Protein AF-A0A7V9NAY2-F1 (afdb_monomer)

Sequence (61 aa):
MQIRVEDQTARSALEAAFAAAGCPTMPIGETLEVVHPDPVELDFFLRAWVLQHPDVRLELA

pLDDT: mean 85.75, std 4.12, range [67.5, 91.06]

Nearest PDB structures (foldseek):
  1gmw-assembly1_D  TM=7.375E-01  e=1.163E-01  Klebsiella aerogenes
  2n2u-assembly1_A  TM=6.228E-01  e=1.086E-01  synthetic construct
  1gmu-assembly3_C  TM=7.304E-01  e=2.661E-01  Klebsiella aerogenes
  8tcg-assembly1_C  TM=7.097E-01  e=4.024E-01  synthetic construct
  1gmv-assembly1_B  TM=7.032E-01  e=4.024E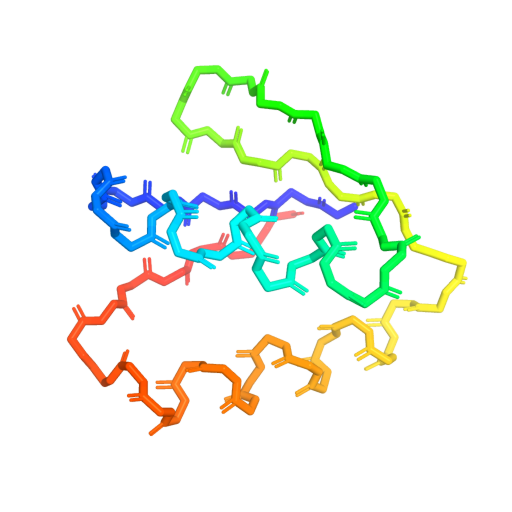-01  Klebsiella aerogenes

Solvent-accessible surface area (backbone atoms only — not comparable to full-atom values): 3570 Å² total; per-residue (Å²): 87,37,39,34,36,85,50,69,68,60,39,55,52,49,53,51,51,31,53,74,70,70,41,62,71,47,80,55,92,65,30,36,38,36,74,63,99,49,67,65,61,52,50,50,50,50,54,58,50,37,72,77,37,78,89,60,64,75,47,82,93

Mean predicted aligned error: 3.79 Å

Radius of gyration: 10.38 Å; Cα contacts (8 Å, |Δi|>4): 69; chains: 1; bounding box: 22×24×22 Å

Secondary structure (DSSP, 8-state):
-EEEES-HHHHHHHHHHHHHTT--EEEETTEEEE--S-HHHHHHHHHHHHHH-TT--EEE-

Foldseek 3Di:
DKKFWPDPVLVVVVCVVCVVVVWDWDDDPRIIDTDDPDVVVVVVVVVVSCVVVVVIDMDDD

Structure (mmCIF, N/CA/C/O backbone):
data_AF-A0A7V9NAY2-F1
#
_entry.id   AF-A0A7V9NAY2-F1
#
loop_
_atom_site.group_PDB
_atom_site.id
_atom_site.type_symbol
_atom_site.label_atom_id
_atom_site.label_alt_id
_atom_site.label_comp_id
_atom_site.label_asym_id
_atom_site.label_entity_id
_atom_site.label_seq_id
_atom_site.pdbx_PDB_ins_code
_atom_site.Cartn_x
_atom_site.Cartn_y
_atom_site.Cartn_z
_atom_site.occupancy
_atom_site.B_iso_or_equiv
_atom_site.auth_seq_id
_atom_site.auth_comp_id
_atom_site.auth_asym_id
_atom_site.auth_atom_id
_atom_site.pdbx_PDB_model_num
ATOM 1 N N . MET A 1 1 ? 0.922 1.500 -10.379 1.00 83.25 1 MET A N 1
ATOM 2 C CA . MET A 1 1 ? -0.318 0.951 -9.792 1.00 83.25 1 MET A CA 1
ATOM 3 C C . MET A 1 1 ? -0.800 1.91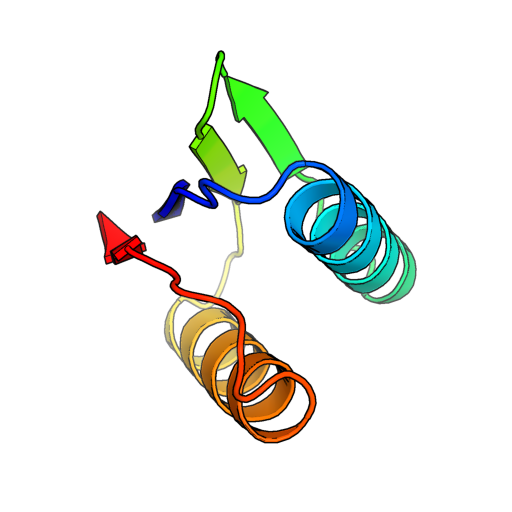9 -8.732 1.00 83.25 1 MET A C 1
ATOM 5 O O . MET A 1 1 ? 0.046 2.464 -8.026 1.00 83.25 1 MET A O 1
ATOM 9 N N . GLN A 1 2 ? -2.104 2.172 -8.643 1.00 83.25 2 GLN A N 1
ATOM 10 C CA . GLN A 1 2 ? -2.664 3.073 -7.638 1.00 83.25 2 GLN A CA 1
ATOM 11 C C . GLN A 1 2 ? -3.310 2.259 -6.516 1.00 83.25 2 GLN A C 1
ATOM 13 O O . GLN A 1 2 ? -4.037 1.301 -6.762 1.00 83.25 2 GLN A O 1
ATOM 18 N N . ILE A 1 3 ? -2.996 2.618 -5.274 1.00 84.38 3 ILE A N 1
ATOM 19 C CA . ILE A 1 3 ? -3.486 1.940 -4.075 1.00 84.38 3 ILE A CA 1
ATOM 20 C C . ILE A 1 3 ? -4.175 2.982 -3.214 1.00 84.38 3 ILE A C 1
ATOM 22 O O . ILE A 1 3 ? -3.533 3.910 -2.724 1.00 84.38 3 ILE A O 1
ATOM 26 N N . ARG A 1 4 ? -5.476 2.842 -2.999 1.00 84.38 4 ARG A N 1
ATOM 27 C CA . ARG A 1 4 ? -6.210 3.719 -2.088 1.00 84.38 4 ARG A CA 1
ATOM 28 C C . ARG A 1 4 ? -6.334 3.067 -0.718 1.00 84.38 4 ARG A C 1
ATOM 30 O O . ARG A 1 4 ? -6.682 1.890 -0.623 1.00 84.38 4 ARG A O 1
ATOM 37 N N . VAL A 1 5 ? -6.057 3.848 0.328 1.00 82.75 5 VAL A N 1
ATOM 38 C CA . VAL A 1 5 ? -6.146 3.421 1.732 1.00 82.75 5 VAL A CA 1
ATOM 39 C C . VAL A 1 5 ? -6.901 4.490 2.512 1.00 82.75 5 VAL A C 1
ATOM 41 O O . VAL A 1 5 ? -6.407 5.605 2.662 1.00 82.75 5 VAL A O 1
ATOM 44 N N . GLU A 1 6 ? -8.105 4.162 2.982 1.00 80.38 6 GLU A N 1
ATOM 45 C CA . GLU A 1 6 ? -8.972 5.122 3.689 1.00 80.38 6 GLU A CA 1
ATOM 46 C C . GLU A 1 6 ? -8.462 5.442 5.103 1.00 80.38 6 GLU A C 1
ATOM 48 O O . GLU A 1 6 ? -8.596 6.566 5.584 1.00 80.38 6 GLU A O 1
ATOM 53 N N . ASP A 1 7 ? -7.847 4.462 5.771 1.00 83.19 7 ASP A N 1
ATOM 54 C CA . ASP A 1 7 ? -7.286 4.639 7.109 1.00 83.19 7 ASP A CA 1
ATOM 55 C C . ASP A 1 7 ? -5.892 5.286 7.038 1.00 83.19 7 ASP A C 1
ATOM 57 O O . ASP A 1 7 ? -4.946 4.738 6.464 1.00 83.19 7 ASP A O 1
ATOM 61 N N . GLN A 1 8 ? -5.746 6.459 7.660 1.00 84.00 8 GLN A N 1
ATOM 62 C CA . GLN A 1 8 ? -4.500 7.231 7.647 1.00 84.00 8 GLN A CA 1
ATOM 63 C C . GLN A 1 8 ? -3.339 6.528 8.377 1.00 84.00 8 GLN A C 1
ATOM 65 O O . GLN A 1 8 ? -2.176 6.671 7.982 1.00 84.00 8 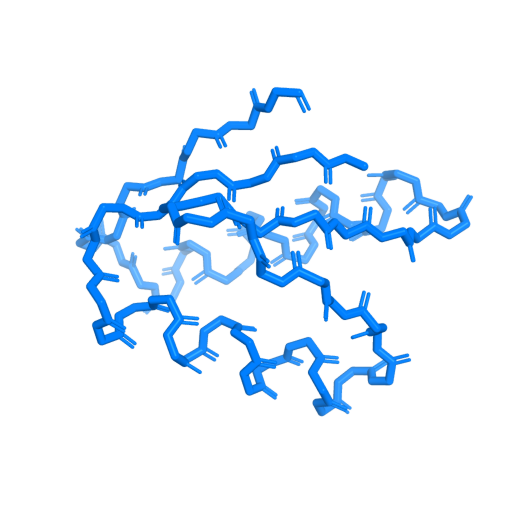GLN A O 1
ATOM 70 N N . THR A 1 9 ? -3.633 5.762 9.429 1.00 87.12 9 THR A N 1
ATOM 71 C CA . THR A 1 9 ? -2.638 4.987 10.186 1.00 87.12 9 THR A CA 1
ATOM 72 C C . THR A 1 9 ? -2.135 3.826 9.339 1.00 87.12 9 THR A C 1
ATOM 74 O O . THR A 1 9 ? -0.926 3.638 9.197 1.00 87.12 9 THR A O 1
ATOM 77 N N . ALA A 1 10 ? -3.057 3.100 8.706 1.00 85.88 10 ALA A N 1
ATOM 78 C CA . ALA A 1 10 ? -2.747 2.021 7.779 1.00 85.88 10 ALA A CA 1
ATOM 79 C C . ALA A 1 10 ? -1.944 2.519 6.574 1.00 85.88 10 ALA A C 1
ATOM 81 O O . ALA A 1 10 ? -0.975 1.878 6.174 1.00 85.88 10 ALA A O 1
ATOM 82 N N . ARG A 1 11 ? -2.294 3.694 6.039 1.00 86.94 11 ARG A N 1
ATOM 83 C CA . ARG A 1 11 ? -1.551 4.331 4.948 1.00 86.94 11 ARG A CA 1
ATOM 84 C C . ARG A 1 11 ? -0.106 4.608 5.344 1.00 86.94 11 ARG A C 1
ATOM 86 O O . ARG A 1 11 ? 0.805 4.228 4.622 1.00 86.94 11 ARG A O 1
ATOM 93 N N . SER A 1 12 ? 0.101 5.199 6.519 1.00 88.88 12 SER A N 1
ATOM 94 C CA . SER A 1 12 ? 1.443 5.500 7.036 1.00 88.88 12 SER A CA 1
ATOM 95 C C . SER A 1 12 ? 2.267 4.223 7.256 1.00 88.88 12 SER A C 1
ATOM 97 O O . SER A 1 12 ? 3.457 4.182 6.948 1.00 88.88 12 SER A O 1
ATOM 99 N N . ALA A 1 13 ? 1.633 3.156 7.752 1.00 90.06 13 ALA A N 1
ATOM 100 C CA . ALA A 1 13 ? 2.269 1.851 7.915 1.00 90.06 13 ALA A CA 1
ATOM 101 C C . ALA A 1 13 ? 2.629 1.201 6.566 1.00 90.06 13 ALA A C 1
ATOM 103 O O . ALA A 1 13 ? 3.703 0.613 6.433 1.00 90.06 13 ALA A O 1
ATOM 104 N N . LEU A 1 14 ? 1.763 1.335 5.559 1.00 89.25 14 LEU A N 1
ATOM 105 C CA . LEU A 1 14 ? 2.004 0.828 4.211 1.00 89.25 14 LEU A CA 1
ATOM 106 C C . LEU A 1 14 ? 3.133 1.600 3.508 1.00 89.25 14 LEU A C 1
ATOM 108 O O . LEU A 1 14 ? 4.021 0.978 2.929 1.00 89.25 14 LEU A O 1
ATOM 112 N N . GLU A 1 15 ? 3.158 2.932 3.617 1.00 90.12 15 GLU A N 1
ATOM 113 C CA . GLU A 1 15 ? 4.263 3.781 3.139 1.00 90.12 15 GLU A CA 1
ATOM 114 C C . GLU A 1 15 ? 5.602 3.358 3.768 1.00 90.12 15 GLU A C 1
ATOM 116 O O . GLU A 1 15 ? 6.599 3.190 3.064 1.00 90.12 15 GLU A O 1
ATOM 121 N N . ALA A 1 16 ? 5.627 3.113 5.083 1.00 90.50 16 ALA A N 1
ATOM 122 C CA . ALA A 1 16 ? 6.825 2.642 5.776 1.00 90.50 16 ALA A CA 1
ATOM 123 C C . ALA A 1 16 ? 7.273 1.250 5.296 1.00 90.50 16 ALA A C 1
ATOM 125 O O . ALA A 1 16 ? 8.471 1.010 5.133 1.00 90.50 16 ALA A O 1
ATOM 126 N N . ALA A 1 17 ? 6.327 0.342 5.039 1.00 90.75 17 ALA A N 1
ATOM 127 C CA . ALA A 1 17 ? 6.624 -0.989 4.519 1.00 90.75 17 ALA A CA 1
ATOM 128 C C . ALA A 1 17 ? 7.217 -0.926 3.101 1.00 90.75 17 ALA A C 1
ATOM 130 O O . ALA A 1 17 ? 8.200 -1.611 2.816 1.00 90.75 17 ALA A O 1
ATOM 131 N N . PHE A 1 18 ? 6.687 -0.056 2.237 1.00 90.75 18 PHE A N 1
ATOM 132 C CA . PHE A 1 18 ? 7.258 0.189 0.913 1.00 90.75 18 PHE A CA 1
ATOM 133 C C . PHE A 1 18 ? 8.650 0.818 0.980 1.00 90.75 18 PHE A C 1
ATOM 135 O O . PHE A 1 18 ? 9.560 0.350 0.297 1.00 90.75 18 PHE A O 1
ATOM 142 N N . ALA A 1 19 ? 8.852 1.813 1.846 1.00 89.50 19 ALA A N 1
ATOM 143 C CA . ALA A 1 19 ? 10.162 2.423 2.054 1.00 89.50 19 ALA A CA 1
ATOM 144 C C . ALA A 1 19 ? 11.203 1.395 2.533 1.00 89.50 19 ALA A C 1
ATOM 146 O O . ALA A 1 19 ? 12.333 1.390 2.044 1.00 89.50 19 ALA A O 1
ATOM 147 N N . ALA A 1 20 ? 10.819 0.483 3.434 1.00 89.12 20 ALA A N 1
ATOM 148 C CA . ALA A 1 20 ? 11.676 -0.611 3.895 1.00 89.12 20 ALA A CA 1
ATOM 149 C C . ALA A 1 20 ? 12.001 -1.624 2.783 1.00 89.12 20 ALA A C 1
ATOM 151 O O . ALA A 1 20 ? 13.105 -2.165 2.750 1.00 89.12 20 ALA A O 1
ATOM 152 N N . ALA A 1 21 ? 11.068 -1.846 1.854 1.00 85.50 21 A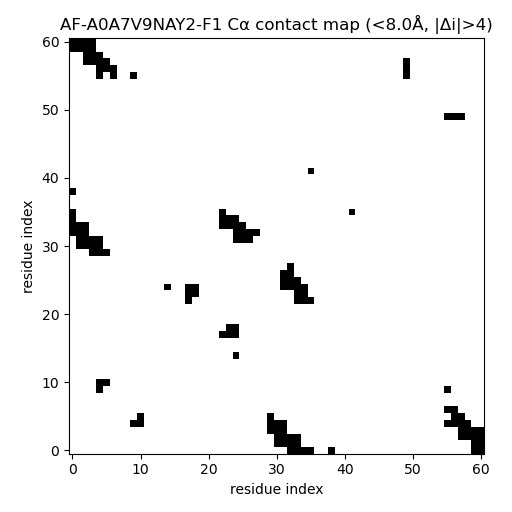LA A N 1
ATOM 153 C CA . ALA A 1 21 ? 11.271 -2.667 0.662 1.00 85.50 21 ALA A CA 1
ATOM 154 C C . ALA A 1 21 ? 12.052 -1.943 -0.456 1.00 85.50 21 ALA A C 1
ATOM 156 O O . ALA A 1 21 ? 12.316 -2.536 -1.498 1.00 85.50 21 ALA A O 1
ATOM 157 N N . GLY A 1 22 ? 12.420 -0.667 -0.274 1.00 85.94 22 GLY A N 1
ATOM 158 C CA . GLY A 1 22 ? 13.077 0.137 -1.310 1.00 85.94 22 GLY A CA 1
ATOM 159 C C . GLY A 1 22 ? 12.155 0.509 -2.476 1.00 85.94 22 GLY A C 1
ATOM 160 O O . GLY A 1 22 ? 12.635 0.867 -3.551 1.00 85.94 22 GLY A O 1
ATOM 161 N N . CYS A 1 23 ? 10.839 0.426 -2.277 1.00 85.88 23 CYS A N 1
ATOM 162 C CA . CYS A 1 23 ? 9.841 0.763 -3.278 1.00 85.88 23 CYS A CA 1
ATOM 163 C C . CYS A 1 23 ? 9.392 2.223 -3.093 1.00 85.88 23 CYS A C 1
ATOM 165 O O . CYS A 1 23 ? 8.838 2.567 -2.045 1.00 85.88 23 CYS A O 1
ATOM 167 N N . PRO A 1 24 ? 9.635 3.110 -4.072 1.00 84.31 24 PRO A N 1
ATOM 168 C CA . PRO A 1 24 ? 9.210 4.496 -3.972 1.00 84.31 24 PRO A CA 1
ATOM 169 C C . PRO A 1 24 ? 7.687 4.608 -4.105 1.00 84.31 24 PRO A C 1
ATOM 171 O O . PRO A 1 24 ? 7.081 4.063 -5.030 1.00 84.31 24 PRO A O 1
ATOM 174 N N . THR A 1 25 ? 7.078 5.376 -3.205 1.00 87.94 25 THR A N 1
ATOM 175 C CA . THR A 1 25 ? 5.645 5.689 -3.223 1.00 87.94 25 THR A CA 1
ATOM 176 C C . THR A 1 25 ? 5.435 7.190 -3.330 1.00 87.94 25 THR A C 1
ATOM 178 O O . THR A 1 25 ? 6.120 7.959 -2.653 1.00 87.94 25 THR A O 1
ATOM 181 N N . MET A 1 26 ? 4.460 7.617 -4.128 1.00 86.19 26 MET A N 1
ATOM 182 C CA . MET A 1 26 ? 4.059 9.016 -4.233 1.00 86.19 26 MET A CA 1
ATOM 183 C C . MET A 1 26 ? 2.629 9.190 -3.700 1.00 86.19 26 MET A C 1
ATOM 185 O O . MET A 1 26 ? 1.692 8.643 -4.283 1.00 86.19 26 MET A O 1
ATOM 189 N N . PRO A 1 27 ? 2.423 9.935 -2.601 1.00 83.00 27 PRO A N 1
ATOM 190 C CA . PRO A 1 27 ? 1.083 10.209 -2.100 1.00 83.00 27 PRO A CA 1
ATOM 191 C C . PRO A 1 27 ? 0.361 11.237 -2.983 1.00 83.00 27 PRO A C 1
ATOM 193 O O . PRO A 1 27 ? 0.881 12.317 -3.263 1.00 83.00 27 PRO A O 1
ATOM 196 N N . ILE A 1 28 ? -0.869 10.915 -3.386 1.00 83.69 28 ILE A N 1
ATOM 197 C CA . ILE A 1 28 ? -1.789 11.759 -4.156 1.00 83.69 28 ILE A CA 1
ATOM 198 C C . ILE A 1 28 ? -3.134 11.79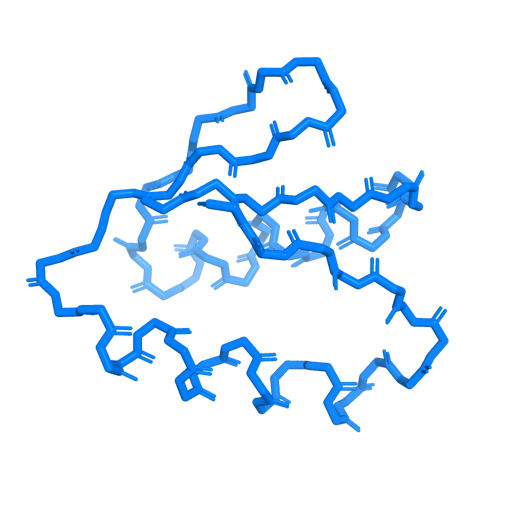4 -3.417 1.00 83.69 28 ILE A C 1
ATOM 200 O O . ILE A 1 28 ? -4.011 10.952 -3.619 1.00 83.69 28 ILE A O 1
ATOM 204 N N . GLY A 1 29 ? -3.303 12.773 -2.524 1.00 82.00 29 GLY A N 1
ATOM 205 C CA . GLY A 1 29 ? -4.508 12.890 -1.696 1.00 82.00 29 GLY A CA 1
ATOM 206 C C . GLY A 1 29 ? -4.686 11.688 -0.760 1.00 82.00 29 GLY A C 1
ATOM 207 O O . GLY A 1 29 ? -3.907 11.507 0.176 1.00 82.00 29 GLY A O 1
ATOM 208 N N . GLU A 1 30 ? -5.718 10.877 -1.008 1.00 76.44 30 GLU A N 1
ATOM 209 C CA . GLU A 1 30 ? -6.013 9.624 -0.283 1.00 76.44 30 GLU A CA 1
ATOM 210 C C . GLU A 1 30 ? -5.406 8.374 -0.945 1.00 76.44 30 GLU A C 1
ATOM 212 O O . GLU A 1 30 ? -5.542 7.263 -0.436 1.00 76.44 30 GLU A O 1
ATOM 217 N N . THR A 1 31 ? -4.746 8.541 -2.091 1.00 82.38 31 THR A N 1
ATOM 218 C CA . THR A 1 31 ? -4.196 7.440 -2.889 1.00 82.38 31 THR A CA 1
ATOM 219 C C . THR A 1 31 ? -2.675 7.429 -2.797 1.00 82.38 31 THR A C 1
ATOM 221 O O . THR A 1 31 ? -2.037 8.478 -2.747 1.00 82.38 31 THR A O 1
ATOM 224 N N . LEU A 1 32 ? -2.085 6.242 -2.790 1.00 84.75 32 LEU A N 1
ATOM 225 C CA . LEU A 1 32 ? -0.660 6.002 -2.963 1.00 84.75 32 LEU A CA 1
ATOM 226 C C . LEU A 1 32 ? -0.416 5.512 -4.384 1.00 84.75 32 LEU A C 1
ATOM 228 O O . LEU A 1 32 ? -0.899 4.453 -4.785 1.00 84.75 32 LEU A O 1
ATOM 232 N N . GLU A 1 33 ? 0.348 6.276 -5.151 1.00 85.94 33 GLU A N 1
ATOM 233 C CA . GLU A 1 33 ? 0.869 5.807 -6.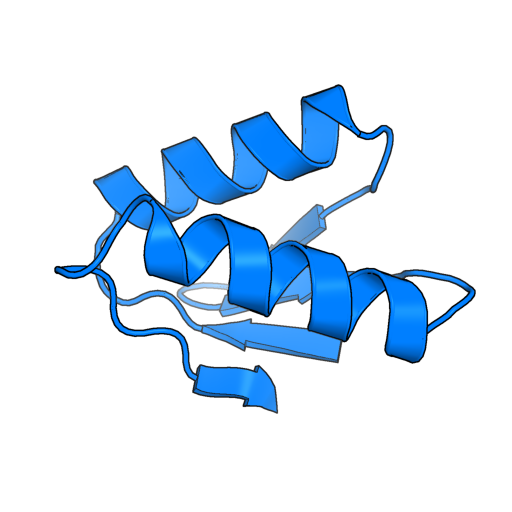424 1.00 85.94 33 GLU A CA 1
ATOM 234 C C . GLU A 1 33 ? 2.180 5.058 -6.190 1.00 85.94 33 GLU A C 1
ATOM 236 O O . GLU A 1 33 ? 3.121 5.581 -5.588 1.00 85.94 33 GLU A O 1
ATOM 241 N N . VAL A 1 34 ? 2.232 3.815 -6.665 1.00 85.38 34 VAL A N 1
ATOM 242 C CA . VAL A 1 34 ? 3.393 2.937 -6.526 1.00 85.38 34 VAL A CA 1
ATOM 243 C C . VAL A 1 34 ? 3.890 2.538 -7.905 1.00 85.38 34 VAL A C 1
ATOM 245 O O . VAL A 1 34 ? 3.144 1.991 -8.729 1.00 85.38 34 VAL A O 1
ATOM 248 N N . VAL A 1 35 ? 5.167 2.814 -8.157 1.00 82.06 35 VAL A N 1
ATOM 249 C CA . VAL A 1 35 ? 5.853 2.436 -9.393 1.00 82.06 35 VAL A CA 1
ATOM 250 C C . VAL A 1 35 ? 6.792 1.283 -9.070 1.00 82.06 35 VAL A C 1
ATOM 252 O O . VAL A 1 35 ? 7.840 1.473 -8.460 1.00 82.06 35 VAL A O 1
ATOM 255 N N . HIS A 1 36 ? 6.397 0.081 -9.483 1.00 82.81 36 HIS A N 1
ATOM 256 C CA . HIS A 1 36 ? 7.186 -1.135 -9.328 1.00 82.81 36 HIS A CA 1
ATOM 257 C C . HIS A 1 36 ? 7.394 -1.781 -10.707 1.00 82.81 36 HIS A C 1
ATOM 259 O O . HIS A 1 36 ? 6.436 -1.830 -11.484 1.00 82.81 36 HIS A O 1
ATOM 265 N N . PRO A 1 37 ? 8.613 -2.244 -11.047 1.00 84.81 37 PRO A N 1
ATOM 266 C CA . PRO A 1 37 ? 8.896 -2.840 -12.356 1.00 84.81 37 PRO A CA 1
ATOM 267 C C . PRO A 1 37 ? 8.130 -4.148 -12.589 1.00 84.81 37 PRO A C 1
ATOM 269 O O . PRO A 1 37 ? 7.825 -4.474 -13.734 1.00 84.81 37 PRO A O 1
ATOM 272 N N . ASP A 1 38 ? 7.803 -4.867 -11.513 1.00 88.81 38 ASP A N 1
ATOM 273 C CA . ASP A 1 38 ? 7.031 -6.107 -11.553 1.00 88.81 38 ASP A CA 1
ATOM 274 C C . ASP A 1 38 ? 5.670 -5.938 -10.842 1.00 88.81 38 ASP A C 1
ATOM 276 O O . ASP A 1 38 ? 5.627 -5.811 -9.613 1.00 88.81 38 ASP A O 1
ATOM 280 N N . PRO A 1 39 ? 4.541 -5.925 -11.574 1.00 84.12 39 PRO A N 1
ATOM 281 C C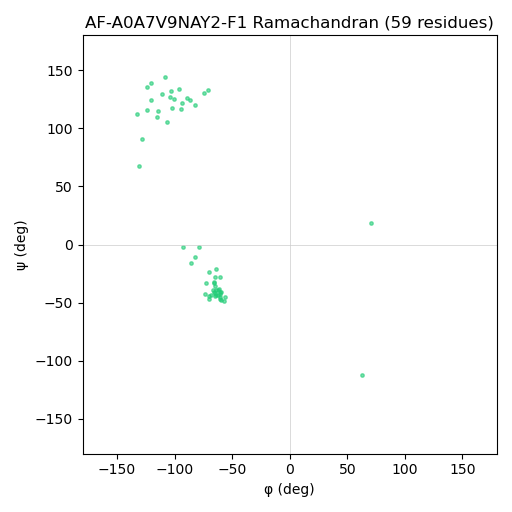A . PRO A 1 39 ? 3.217 -5.809 -10.969 1.00 84.12 39 PRO A CA 1
ATOM 282 C C . PRO A 1 39 ? 2.792 -7.063 -10.187 1.00 84.12 39 PRO A C 1
ATOM 284 O O . PRO A 1 39 ? 1.962 -6.951 -9.287 1.00 84.12 39 PRO A O 1
ATOM 287 N N . VAL A 1 40 ? 3.344 -8.242 -10.493 1.00 88.69 40 VAL A N 1
ATOM 288 C CA . VAL A 1 40 ? 3.026 -9.499 -9.796 1.00 88.69 40 VAL A CA 1
ATOM 289 C C . VAL A 1 40 ? 3.672 -9.517 -8.416 1.00 88.69 40 VAL A C 1
ATOM 291 O O . VAL A 1 40 ? 3.025 -9.885 -7.438 1.00 88.69 40 VAL A O 1
ATOM 294 N N . GLU A 1 41 ? 4.928 -9.079 -8.322 1.00 89.12 41 GLU A N 1
ATOM 295 C CA . GLU A 1 41 ? 5.622 -8.935 -7.038 1.00 89.12 41 GLU A CA 1
ATOM 296 C C . GLU A 1 41 ? 4.895 -7.942 -6.123 1.00 89.12 41 GLU A C 1
ATOM 298 O O . GLU A 1 41 ? 4.673 -8.219 -4.942 1.00 89.12 41 GLU A O 1
ATOM 303 N N . LEU A 1 42 ? 4.448 -6.820 -6.691 1.00 88.25 42 LEU A N 1
ATOM 304 C CA . LEU A 1 42 ? 3.693 -5.806 -5.965 1.00 88.25 42 LEU A CA 1
ATOM 305 C C . LEU A 1 42 ? 2.333 -6.333 -5.470 1.00 88.25 42 LEU A C 1
ATOM 307 O O . LEU A 1 42 ? 1.973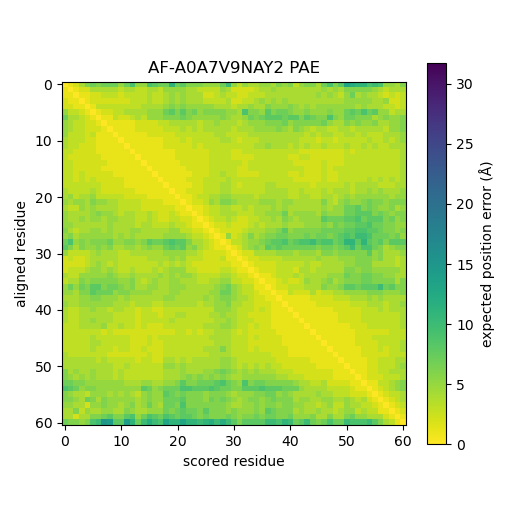 -6.100 -4.315 1.00 88.25 42 LEU A O 1
ATOM 311 N N . ASP A 1 43 ? 1.594 -7.074 -6.302 1.00 88.38 43 ASP A N 1
ATOM 312 C CA . ASP A 1 43 ? 0.333 -7.716 -5.900 1.00 88.38 43 ASP A CA 1
ATOM 313 C C . ASP A 1 43 ? 0.557 -8.746 -4.779 1.00 88.38 43 ASP A C 1
ATOM 315 O O . ASP A 1 43 ? -0.173 -8.757 -3.784 1.00 88.38 43 ASP A O 1
ATOM 319 N N . PHE A 1 44 ? 1.607 -9.566 -4.885 1.00 90.44 44 PHE A N 1
ATOM 320 C CA . PHE A 1 44 ? 1.963 -10.538 -3.851 1.00 90.44 44 PHE A CA 1
ATOM 321 C C . PHE A 1 44 ? 2.283 -9.858 -2.515 1.00 90.44 44 PHE A C 1
ATOM 323 O O . PHE A 1 44 ? 1.755 -10.261 -1.474 1.00 90.44 44 PHE A O 1
ATOM 330 N N . PHE A 1 45 ? 3.101 -8.803 -2.543 1.00 91.06 45 PHE A N 1
ATOM 331 C CA . PHE A 1 45 ? 3.431 -8.008 -1.363 1.00 91.06 45 PHE A CA 1
ATOM 332 C C . PHE A 1 45 ? 2.174 -7.439 -0.697 1.00 91.06 45 PHE A C 1
ATOM 334 O O . PHE A 1 45 ? 1.987 -7.603 0.509 1.00 91.06 45 PHE A O 1
ATOM 341 N N . LEU A 1 46 ? 1.277 -6.825 -1.472 1.00 89.62 46 LEU A N 1
ATOM 342 C CA . LEU A 1 46 ? 0.058 -6.221 -0.936 1.00 89.62 46 LEU A CA 1
ATOM 343 C C . LEU A 1 46 ? -0.885 -7.246 -0.324 1.00 89.62 46 LEU A C 1
ATOM 345 O O . LEU A 1 46 ? -1.404 -7.019 0.767 1.00 89.62 46 LEU A O 1
ATOM 349 N N . ARG A 1 47 ? -1.065 -8.403 -0.965 1.00 88.81 47 ARG A N 1
ATOM 350 C CA . ARG A 1 47 ? -1.848 -9.503 -0.386 1.00 88.81 47 ARG A CA 1
ATOM 351 C C . ARG A 1 47 ? -1.250 -9.981 0.933 1.00 88.81 47 ARG A C 1
ATOM 353 O O . ARG A 1 47 ? -1.986 -10.166 1.900 1.00 88.81 47 ARG A O 1
ATOM 360 N N . ALA A 1 48 ? 0.070 -10.155 0.993 1.00 90.88 48 ALA A N 1
ATOM 361 C CA . ALA A 1 48 ? 0.763 -10.563 2.214 1.00 90.88 48 ALA A CA 1
ATOM 362 C C . ALA A 1 48 ? 0.653 -9.509 3.328 1.00 90.88 48 ALA A C 1
ATOM 364 O O . ALA A 1 48 ? 0.532 -9.862 4.503 1.00 90.88 48 ALA A O 1
ATOM 365 N N . TRP A 1 49 ? 0.672 -8.227 2.968 1.00 90.06 49 TRP A N 1
ATOM 366 C CA . TRP A 1 49 ? 0.513 -7.123 3.907 1.00 90.06 49 TRP A CA 1
ATOM 367 C C . TRP A 1 49 ? -0.921 -7.036 4.452 1.00 90.06 49 TRP A C 1
ATOM 369 O O . TRP A 1 49 ? -1.095 -6.938 5.665 1.00 90.06 49 TRP A O 1
ATOM 379 N N . VAL A 1 50 ? -1.946 -7.177 3.599 1.00 89.69 50 VAL A N 1
ATOM 380 C CA . VAL A 1 50 ? -3.370 -7.203 4.005 1.00 89.69 50 VAL A CA 1
ATOM 381 C C . VAL A 1 50 ? -3.669 -8.372 4.937 1.00 89.69 50 VAL A C 1
ATOM 383 O O . VAL A 1 50 ? -4.394 -8.209 5.912 1.00 89.69 50 VAL A O 1
ATOM 386 N N . LEU A 1 51 ? -3.074 -9.544 4.703 1.00 89.44 51 LEU A N 1
ATOM 387 C CA . LEU A 1 51 ? -3.227 -10.692 5.605 1.00 89.44 51 LEU A CA 1
ATOM 388 C C . LEU A 1 51 ? -2.713 -10.413 7.027 1.00 89.44 51 LEU A C 1
ATOM 390 O O . LEU A 1 51 ? -3.215 -11.001 7.981 1.00 89.44 51 LEU A O 1
ATOM 394 N N . GLN A 1 52 ? -1.731 -9.520 7.175 1.00 89.00 52 GLN A N 1
ATOM 395 C CA . GLN A 1 52 ? -1.214 -9.082 8.476 1.00 89.00 52 GLN A CA 1
ATOM 396 C C . GLN A 1 52 ? -2.029 -7.928 9.081 1.00 89.00 52 GLN A C 1
ATOM 398 O O . GLN A 1 52 ? -1.923 -7.673 10.278 1.00 89.00 52 GLN A O 1
ATOM 403 N N . HIS A 1 53 ? -2.852 -7.256 8.271 1.00 87.38 53 HIS A N 1
ATOM 404 C CA . HIS A 1 53 ? -3.651 -6.090 8.645 1.00 87.38 53 HIS A CA 1
ATOM 405 C C . HIS A 1 53 ? -5.111 -6.290 8.197 1.00 87.38 53 HIS A C 1
ATOM 407 O O . HIS A 1 53 ? -5.580 -5.594 7.294 1.00 87.38 53 HIS A O 1
ATOM 413 N N . PRO A 1 54 ? -5.844 -7.247 8.800 1.00 84.75 54 PRO A N 1
ATOM 414 C CA . PRO A 1 54 ? -7.162 -7.674 8.318 1.00 84.75 54 PRO A CA 1
ATOM 415 C C . PRO A 1 54 ? -8.234 -6.576 8.372 1.00 84.75 54 PRO A C 1
ATOM 417 O O . PRO A 1 54 ? -9.232 -6.658 7.658 1.00 84.75 54 PRO A O 1
ATOM 420 N N . ASP A 1 55 ? -8.027 -5.549 9.195 1.00 84.69 55 ASP A N 1
ATOM 421 C CA . ASP A 1 55 ? -8.944 -4.416 9.339 1.00 84.69 55 ASP A CA 1
ATOM 422 C C . ASP A 1 55 ? -8.759 -3.353 8.242 1.00 84.69 55 ASP A C 1
ATOM 424 O O . ASP A 1 55 ? -9.584 -2.448 8.099 1.00 84.69 55 ASP A O 1
ATOM 428 N N . VAL A 1 56 ? -7.690 -3.450 7.444 1.00 82.88 56 VAL A N 1
ATOM 429 C CA . VAL A 1 56 ? -7.365 -2.464 6.413 1.00 82.88 56 VAL A CA 1
ATOM 430 C C . VAL A 1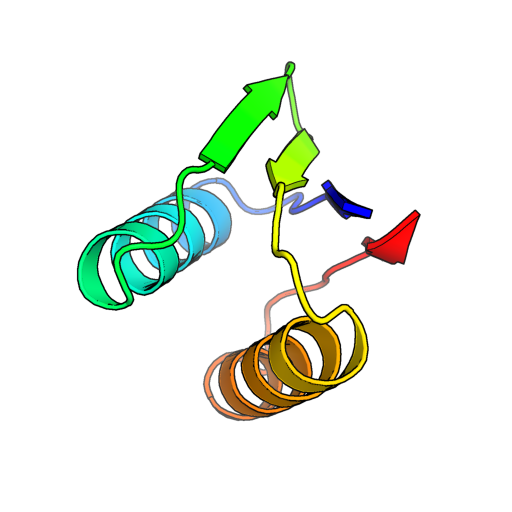 56 ? -8.039 -2.827 5.098 1.00 82.88 56 VAL A C 1
ATOM 432 O O . VAL A 1 56 ? -7.850 -3.911 4.546 1.00 82.88 56 VAL A O 1
ATOM 435 N N . ARG A 1 57 ? -8.790 -1.873 4.545 1.00 81.94 57 ARG A N 1
ATOM 436 C CA . ARG A 1 57 ? -9.336 -1.959 3.189 1.00 81.94 57 ARG A CA 1
ATOM 437 C C . ARG A 1 57 ? -8.387 -1.279 2.208 1.00 81.94 57 ARG A C 1
ATOM 439 O O . ARG A 1 57 ? -8.096 -0.095 2.359 1.00 81.94 57 ARG A O 1
ATOM 446 N N . LEU A 1 58 ? -7.924 -2.037 1.216 1.00 81.94 58 LEU A N 1
ATOM 447 C CA . LEU A 1 58 ? -7.149 -1.529 0.085 1.00 81.94 58 LEU A CA 1
ATOM 448 C C . LEU A 1 58 ? -7.991 -1.628 -1.187 1.00 81.94 58 LEU A C 1
ATOM 450 O O . LEU A 1 58 ? -8.514 -2.701 -1.495 1.00 81.94 58 LEU A O 1
ATOM 454 N N . GLU A 1 59 ? -8.080 -0.539 -1.943 1.00 81.56 59 GLU A N 1
ATOM 455 C CA . GLU A 1 59 ? -8.617 -0.558 -3.307 1.00 81.56 59 GLU A CA 1
ATOM 456 C C . GLU A 1 59 ? -7.450 -0.455 -4.296 1.00 81.56 59 GLU A C 1
ATOM 458 O O . GLU A 1 59 ? -6.615 0.445 -4.182 1.00 81.56 59 GLU A O 1
ATOM 463 N N . LEU A 1 60 ? -7.377 -1.393 -5.243 1.00 78.12 60 LEU A N 1
ATOM 464 C CA . LEU A 1 60 ? -6.358 -1.428 -6.296 1.00 78.12 60 LEU A CA 1
ATOM 465 C C . LEU A 1 60 ? -6.971 -0.883 -7.593 1.00 78.12 60 LEU A C 1
ATOM 467 O O . LEU A 1 60 ? -8.005 -1.398 -8.028 1.00 78.12 60 LEU A O 1
ATOM 471 N N . ALA A 1 61 ? -6.344 0.134 -8.191 1.00 67.50 61 ALA A N 1
ATOM 472 C CA . ALA A 1 61 ? -6.772 0.789 -9.432 1.00 67.50 61 ALA A CA 1
ATOM 473 C C . ALA A 1 61 ? -5.650 0.851 -10.485 1.00 67.50 61 ALA A C 1
ATOM 475 O O . ALA A 1 61 ? -4.451 0.991 -10.118 1.00 67.50 61 ALA A O 1
#